Protein AF-A0A843JGA5-F1 (afdb_monomer_lite)

Sequence (96 aa):
MVYYTGKTSGENPIRLVAFINTVKKNPNQPDIQVYEQAEKGKEKTQVASLWENKSKAGKAYLGGEDNEKQKLVGFFNDKTQNGKYPAIRVYYSESK

Foldseek 3Di:
DWQDFAFAPDPHTWTKTKDAPPDPPDPPAARIWIFTDPDVPDTDDTFWGWHWDADPVRDIWTWIAGPVRFIKIKDFDPPPPVPDDTHIDIDGDPDD

Radius of gyration: 13.37 Å; chains: 1; bounding box: 34×31×37 Å

Structure (mmCIF, N/CA/C/O backbone):
data_AF-A0A843JGA5-F1
#
_entry.id   AF-A0A843JGA5-F1
#
loop_
_atom_site.group_PDB
_atom_site.id
_atom_site.type_symbol
_atom_site.label_atom_id
_atom_site.label_alt_id
_atom_site.label_comp_id
_atom_site.label_asym_id
_atom_site.label_entity_id
_atom_site.label_seq_id
_atom_site.pdbx_PDB_ins_code
_atom_site.Cartn_x
_atom_site.Cartn_y
_atom_site.Cartn_z
_a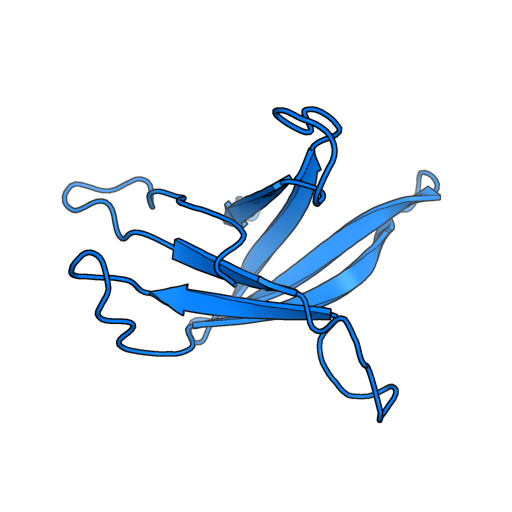tom_site.occupancy
_atom_site.B_iso_or_equiv
_atom_site.auth_seq_id
_atom_site.auth_comp_id
_atom_site.auth_asym_id
_atom_site.auth_atom_id
_atom_site.pdbx_PDB_model_num
ATOM 1 N N . MET A 1 1 ? -12.694 -7.918 -5.721 1.00 51.12 1 MET A N 1
ATOM 2 C CA . MET A 1 1 ? -11.847 -9.077 -5.362 1.00 51.12 1 MET A CA 1
ATOM 3 C C . MET A 1 1 ? -10.772 -8.584 -4.406 1.00 51.12 1 MET A C 1
ATOM 5 O O . MET A 1 1 ? -10.148 -7.584 -4.714 1.00 51.12 1 MET A O 1
ATOM 9 N N . VAL A 1 2 ? -10.653 -9.196 -3.226 1.00 52.75 2 VAL A N 1
ATOM 10 C CA . VAL A 1 2 ? -9.740 -8.796 -2.137 1.00 52.75 2 VAL A CA 1
ATOM 11 C C . VAL A 1 2 ? -8.363 -9.416 -2.381 1.00 52.75 2 VAL A C 1
ATOM 13 O O . VAL A 1 2 ? -8.282 -10.635 -2.507 1.00 52.75 2 VAL A O 1
ATOM 16 N N . TYR A 1 3 ? -7.294 -8.616 -2.430 1.00 59.41 3 TYR A N 1
ATOM 17 C CA . TYR A 1 3 ? -5.951 -9.087 -2.812 1.00 59.41 3 TYR A CA 1
ATOM 18 C C . TYR A 1 3 ? -4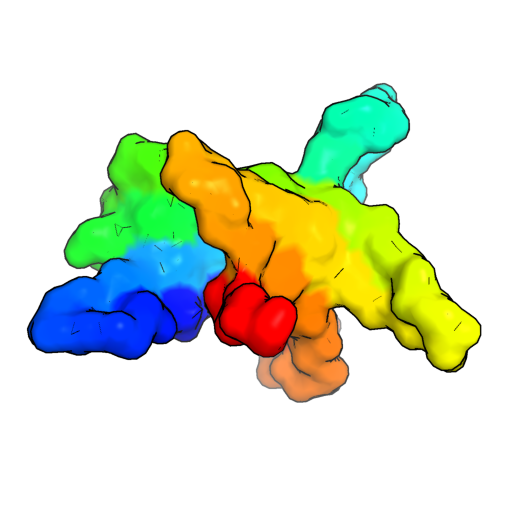.944 -9.183 -1.650 1.00 59.41 3 TYR A C 1
ATOM 20 O O . TYR A 1 3 ? -3.777 -9.492 -1.892 1.00 59.41 3 TYR A O 1
ATOM 28 N N . TYR A 1 4 ? -5.364 -8.970 -0.390 1.00 61.75 4 TYR A N 1
ATOM 29 C CA . TYR A 1 4 ? -4.484 -9.153 0.776 1.00 61.75 4 TYR A CA 1
ATOM 30 C C . TYR A 1 4 ? -5.200 -9.310 2.131 1.00 61.75 4 TYR A C 1
ATOM 32 O O . TYR A 1 4 ? -6.360 -8.931 2.289 1.00 61.75 4 TYR A O 1
ATOM 40 N N . THR A 1 5 ? -4.456 -9.854 3.106 1.00 53.12 5 THR A N 1
ATOM 41 C CA . THR A 1 5 ? -4.758 -9.936 4.541 1.00 53.12 5 THR A CA 1
ATOM 42 C C . THR A 1 5 ? -3.481 -9.619 5.338 1.00 53.12 5 THR A C 1
ATOM 44 O O . THR A 1 5 ? -2.698 -10.518 5.647 1.00 53.12 5 THR A O 1
ATOM 47 N N . GLY A 1 6 ? -3.225 -8.346 5.625 1.00 55.22 6 GLY A N 1
ATOM 48 C CA . GLY A 1 6 ? -2.138 -7.930 6.530 1.00 55.22 6 GLY A CA 1
ATOM 49 C C . GLY A 1 6 ? -2.611 -7.858 7.966 1.00 55.22 6 GLY A C 1
ATOM 50 O O . GLY A 1 6 ? -3.814 -7.834 8.180 1.00 55.22 6 GLY A O 1
ATOM 51 N N . LYS A 1 7 ? -1.698 -7.816 8.934 1.00 55.12 7 LYS A N 1
ATOM 52 C CA . LYS A 1 7 ? -1.989 -7.466 10.330 1.00 55.12 7 LYS A CA 1
ATOM 53 C C . LYS A 1 7 ? -1.100 -6.287 10.710 1.00 55.12 7 LYS A C 1
ATOM 55 O O . LYS A 1 7 ? 0.092 -6.338 10.410 1.00 55.12 7 LYS A O 1
ATOM 60 N N . THR A 1 8 ? -1.650 -5.253 11.339 1.00 56.22 8 THR A N 1
ATOM 61 C CA . THR A 1 8 ? -0.824 -4.235 12.005 1.00 56.22 8 THR A CA 1
ATOM 62 C C . THR A 1 8 ? -0.057 -4.877 13.166 1.00 56.22 8 THR A C 1
ATOM 64 O O . THR A 1 8 ? -0.532 -5.839 13.778 1.00 56.22 8 THR A O 1
ATOM 67 N N . SER A 1 9 ? 1.157 -4.400 13.444 1.00 47.38 9 SER A N 1
ATOM 68 C CA . SER A 1 9 ? 1.915 -4.811 14.628 1.00 47.38 9 SER A CA 1
ATOM 69 C C . SER A 1 9 ? 1.368 -4.062 15.844 1.00 47.38 9 SER A C 1
ATOM 71 O O . SER A 1 9 ? 1.674 -2.890 16.037 1.00 47.38 9 SER A O 1
ATOM 73 N N . GLY A 1 10 ? 0.525 -4.719 16.637 1.00 52.22 10 GLY A N 1
ATOM 74 C CA . GLY A 1 10 ? -0.049 -4.166 17.864 1.00 52.22 10 GLY A CA 1
ATOM 75 C C . GLY A 1 10 ? -0.838 -5.219 18.643 1.00 52.22 10 GLY A C 1
ATOM 76 O O . GLY A 1 10 ? -1.088 -6.308 18.123 1.00 52.22 10 GLY A O 1
ATOM 77 N N . GLU A 1 11 ? -1.241 -4.894 19.878 1.00 44.94 11 GLU A N 1
ATOM 78 C CA . GLU A 1 11 ? -2.042 -5.783 20.746 1.00 44.94 11 GLU A CA 1
ATOM 79 C C . GLU A 1 11 ? -3.361 -6.221 20.084 1.00 44.94 11 GLU A C 1
ATOM 81 O O . GLU A 1 11 ? -3.833 -7.331 20.321 1.00 44.94 11 GLU A O 1
ATOM 86 N N . ASN A 1 12 ? -3.902 -5.393 19.182 1.00 57.47 12 ASN A N 1
ATOM 87 C CA . ASN A 1 12 ? -5.071 -5.693 18.358 1.00 57.47 12 ASN A CA 1
ATOM 88 C C . ASN A 1 12 ? -4.710 -5.595 16.867 1.00 57.47 12 ASN A C 1
ATOM 90 O O . ASN A 1 12 ? -4.793 -4.511 16.286 1.00 57.47 12 ASN A O 1
ATOM 94 N N . PRO A 1 13 ? -4.294 -6.698 16.220 1.00 60.75 13 PRO A N 1
ATOM 95 C CA . PRO A 1 13 ? -3.880 -6.665 14.825 1.00 60.75 13 PRO A CA 1
ATOM 96 C C . PRO A 1 13 ? -5.062 -6.333 13.907 1.00 60.75 13 PRO A C 1
ATOM 98 O O . PRO A 1 13 ? -5.970 -7.146 13.720 1.00 60.75 13 PRO A O 1
ATOM 101 N N . ILE A 1 14 ? -5.021 -5.157 13.285 1.00 66.38 14 ILE A N 1
ATOM 102 C CA . ILE A 1 14 ? -6.020 -4.711 12.314 1.00 66.38 14 ILE A CA 1
ATOM 103 C C . ILE A 1 14 ? -5.745 -5.411 10.992 1.00 66.38 14 ILE A C 1
ATOM 105 O O . ILE A 1 14 ? -4.615 -5.405 10.491 1.00 66.38 14 ILE A O 1
ATOM 109 N N . ARG A 1 15 ? -6.780 -6.027 10.413 1.00 71.56 15 ARG A N 1
ATOM 110 C CA . ARG A 1 15 ? -6.646 -6.667 9.111 1.00 71.56 15 ARG A CA 1
ATOM 111 C C . ARG A 1 15 ? -6.760 -5.634 8.003 1.00 71.56 15 ARG A C 1
ATOM 113 O O . ARG A 1 15 ? -7.788 -4.978 7.886 1.00 71.56 15 ARG A O 1
ATOM 120 N N . LEU A 1 16 ? -5.739 -5.548 7.158 1.00 73.62 16 LEU A N 1
ATOM 121 C CA . LEU A 1 16 ? -5.765 -4.702 5.966 1.00 73.62 16 LEU A CA 1
ATOM 122 C C . LEU A 1 16 ? -6.112 -5.519 4.727 1.00 73.62 16 LEU A C 1
ATOM 124 O O . LEU A 1 16 ? -5.574 -6.612 4.513 1.00 73.62 16 LEU A O 1
ATOM 128 N N . VAL A 1 17 ? -6.992 -4.955 3.911 1.00 75.19 17 VAL A N 1
ATOM 129 C CA . VAL A 1 17 ? -7.492 -5.517 2.662 1.00 75.19 17 VAL A CA 1
ATOM 130 C C . VAL A 1 17 ? -7.201 -4.536 1.533 1.00 75.19 17 VAL A C 1
ATOM 132 O O . VAL A 1 17 ? -7.640 -3.393 1.568 1.00 75.19 17 VAL A O 1
ATOM 135 N N . ALA A 1 18 ? -6.457 -4.985 0.526 1.00 77.94 18 ALA A N 1
ATOM 136 C CA . ALA A 1 18 ? -6.095 -4.175 -0.632 1.00 77.94 18 ALA A CA 1
ATOM 137 C C . ALA A 1 18 ? -6.903 -4.584 -1.873 1.00 77.94 18 ALA A C 1
ATOM 139 O O . ALA A 1 18 ? -7.052 -5.778 -2.156 1.00 77.94 18 ALA A O 1
ATOM 140 N N . PHE A 1 19 ? -7.373 -3.598 -2.634 1.00 78.25 19 PHE A N 1
ATOM 141 C CA . PHE A 1 19 ? -8.054 -3.766 -3.916 1.00 78.25 19 PHE A CA 1
ATOM 142 C C . PHE A 1 19 ? -7.249 -3.103 -5.027 1.00 78.25 19 PHE A C 1
ATOM 144 O O . PHE A 1 19 ? -6.969 -1.911 -4.948 1.00 78.25 19 PHE A O 1
ATOM 151 N N . ILE A 1 20 ? -6.890 -3.870 -6.057 1.00 77.56 20 ILE A N 1
ATOM 152 C CA . ILE A 1 20 ? -6.224 -3.349 -7.255 1.00 77.56 20 ILE A CA 1
ATOM 153 C C . ILE A 1 20 ? -7.275 -2.728 -8.171 1.00 77.56 20 ILE A C 1
ATOM 155 O O . ILE A 1 20 ? -8.257 -3.387 -8.526 1.00 77.56 20 ILE A O 1
ATOM 159 N N . ASN A 1 21 ? -7.024 -1.504 -8.619 1.00 75.31 21 ASN A N 1
ATOM 160 C CA . ASN A 1 21 ? -7.802 -0.854 -9.662 1.00 75.31 21 ASN A CA 1
ATOM 161 C C . ASN A 1 21 ? -7.327 -1.333 -11.038 1.00 75.31 21 ASN A C 1
ATOM 163 O O . ASN A 1 21 ? -6.483 -0.716 -11.679 1.00 75.31 21 ASN A O 1
ATOM 167 N N . THR A 1 22 ? -7.883 -2.450 -11.510 1.00 67.69 22 THR A N 1
ATOM 168 C CA . THR A 1 22 ? -7.497 -3.072 -12.792 1.00 67.69 22 THR A CA 1
ATOM 169 C C . THR A 1 22 ? -7.954 -2.289 -14.025 1.00 67.69 22 THR A C 1
ATOM 171 O O . THR A 1 22 ? -7.528 -2.591 -15.135 1.00 67.69 22 THR A O 1
ATOM 174 N N . VAL A 1 23 ? -8.833 -1.299 -13.855 1.00 67.00 23 VAL A N 1
ATOM 175 C CA . VAL A 1 23 ? -9.332 -0.436 -14.932 1.00 67.00 23 VAL A CA 1
ATOM 176 C C . VAL A 1 23 ? -9.176 1.017 -14.496 1.00 67.00 23 VAL A C 1
ATOM 178 O O . VAL A 1 23 ? -10.145 1.670 -14.105 1.00 67.00 23 VAL A O 1
ATOM 181 N N . LYS A 1 24 ? -7.942 1.530 -14.532 1.00 66.81 24 LYS A N 1
ATOM 182 C CA . LYS A 1 24 ? -7.695 2.966 -14.366 1.00 66.81 24 LYS A CA 1
ATOM 183 C C . LYS A 1 24 ? -8.306 3.714 -15.548 1.00 66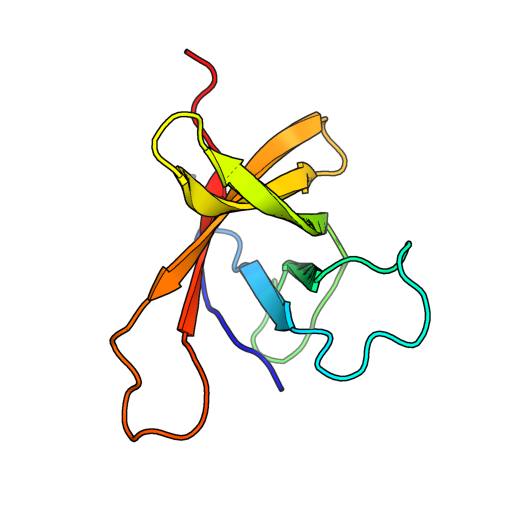.81 24 LYS A C 1
ATOM 185 O O . LYS A 1 24 ? -7.802 3.644 -16.664 1.00 66.81 24 LYS A O 1
ATOM 190 N N . LYS A 1 25 ? -9.401 4.433 -15.300 1.00 70.69 25 LYS A N 1
ATOM 191 C CA . LYS A 1 25 ? -10.029 5.323 -16.294 1.00 70.69 25 LYS A CA 1
ATOM 192 C C . LYS A 1 25 ? -9.449 6.736 -16.247 1.00 70.69 25 LYS A C 1
ATOM 194 O O . LYS A 1 25 ? -9.690 7.524 -17.153 1.00 70.69 25 LYS A O 1
ATOM 199 N N . ASN A 1 26 ? -8.711 7.059 -15.185 1.00 75.25 26 ASN A N 1
ATOM 200 C CA . ASN A 1 26 ? -8.097 8.360 -14.964 1.00 75.25 26 ASN A CA 1
ATOM 201 C C . ASN A 1 26 ? -6.678 8.161 -14.390 1.00 75.25 26 ASN A C 1
ATOM 203 O O . ASN A 1 26 ? -6.535 7.391 -13.436 1.00 75.25 26 ASN A O 1
ATOM 207 N N . PRO A 1 27 ? -5.642 8.839 -14.920 1.00 73.38 27 PRO A N 1
ATOM 208 C CA . PRO A 1 27 ? -4.276 8.765 -14.388 1.00 73.38 27 PRO A CA 1
ATOM 209 C C . PRO A 1 27 ? -4.157 9.183 -12.913 1.00 73.38 27 PRO A C 1
ATOM 211 O O . PRO A 1 27 ? -3.256 8.716 -12.224 1.00 73.38 27 PRO A O 1
ATOM 214 N N . ASN A 1 28 ? -5.092 9.991 -12.404 1.00 79.50 28 ASN A N 1
ATOM 215 C CA . ASN A 1 28 ? -5.126 10.430 -11.006 1.00 79.50 28 ASN A CA 1
ATOM 216 C C . ASN A 1 28 ? -5.781 9.411 -10.056 1.00 79.50 28 ASN A C 1
ATOM 218 O O . ASN A 1 28 ? -5.858 9.656 -8.853 1.00 79.50 28 ASN A O 1
ATOM 222 N N . GLN A 1 29 ? -6.279 8.279 -10.563 1.00 81.38 29 GLN A N 1
ATOM 223 C CA . GLN A 1 29 ? -6.777 7.205 -9.704 1.00 81.38 29 GLN A CA 1
ATOM 224 C C . GLN A 1 29 ? -5.605 6.444 -9.071 1.00 81.38 29 GLN A C 1
ATOM 226 O O . GLN A 1 29 ? -4.601 6.199 -9.746 1.00 81.38 29 GLN A O 1
ATOM 231 N N . PRO A 1 30 ? -5.718 6.029 -7.799 1.00 84.31 30 PRO A N 1
ATOM 232 C CA . PRO A 1 30 ? -4.709 5.185 -7.178 1.00 84.31 30 PRO A CA 1
ATOM 233 C C . PRO A 1 30 ? -4.687 3.803 -7.831 1.00 84.31 30 PRO A C 1
ATOM 235 O O . PRO A 1 30 ? -5.710 3.311 -8.313 1.00 84.31 30 PRO A O 1
ATOM 238 N N . ASP A 1 31 ? -3.520 3.168 -7.840 1.00 83.25 31 ASP A N 1
ATOM 239 C CA . ASP A 1 31 ? -3.358 1.784 -8.302 1.00 83.25 31 ASP A CA 1
ATOM 240 C C . ASP A 1 31 ? -4.056 0.815 -7.354 1.00 83.25 31 ASP A C 1
ATOM 242 O O . ASP A 1 31 ? -4.622 -0.193 -7.784 1.00 83.25 31 ASP A O 1
ATOM 246 N N . ILE A 1 32 ? -4.039 1.138 -6.059 1.00 84.62 32 ILE A N 1
ATOM 247 C CA . ILE A 1 32 ? -4.606 0.306 -5.006 1.00 84.62 32 ILE A CA 1
ATOM 248 C C . ILE A 1 32 ? -5.322 1.159 -3.975 1.00 84.62 32 ILE A C 1
ATOM 250 O O . ILE A 1 32 ? -4.813 2.189 -3.539 1.00 84.62 32 ILE A O 1
ATOM 254 N N . GLN A 1 33 ? -6.466 0.667 -3.514 1.00 85.75 33 GLN A N 1
ATOM 255 C CA . GLN A 1 33 ? -7.137 1.173 -2.322 1.00 85.75 33 GLN A CA 1
ATOM 256 C C . GLN A 1 33 ? -7.022 0.151 -1.194 1.00 85.75 33 GLN A C 1
ATOM 258 O O . GLN A 1 33 ? -7.227 -1.047 -1.404 1.00 85.75 33 GLN A O 1
ATOM 263 N N . VAL A 1 34 ? -6.674 0.622 0.000 1.00 82.31 34 VAL A N 1
ATOM 264 C CA . VAL A 1 34 ? -6.499 -0.201 1.200 1.00 82.31 34 VAL A CA 1
ATOM 265 C C . VAL A 1 34 ? -7.606 0.122 2.191 1.00 82.31 34 VAL A C 1
ATOM 267 O O . VAL A 1 34 ? -7.881 1.289 2.465 1.00 82.31 34 VAL A O 1
ATOM 270 N N . TYR A 1 35 ? -8.219 -0.919 2.742 1.00 82.44 35 TYR A N 1
ATOM 271 C CA . TYR A 1 35 ? -9.327 -0.844 3.683 1.00 82.44 35 TYR A CA 1
ATOM 272 C C . TYR A 1 35 ? -9.009 -1.630 4.945 1.00 82.44 35 TYR A C 1
ATOM 274 O O . TYR A 1 35 ? -8.349 -2.672 4.897 1.00 82.44 35 TYR A O 1
ATOM 282 N N . GLU A 1 36 ? -9.550 -1.167 6.062 1.00 76.81 36 GLU A N 1
ATOM 283 C CA . GLU A 1 36 ? -9.588 -1.949 7.289 1.00 76.81 36 GLU A CA 1
ATOM 284 C C . GLU A 1 36 ? -10.743 -2.944 7.279 1.00 76.81 36 GLU A C 1
ATOM 286 O O . GLU A 1 36 ? -11.882 -2.634 6.914 1.00 76.81 36 GLU A O 1
ATOM 291 N N . GLN A 1 37 ? -10.444 -4.147 7.750 1.00 72.12 37 GLN A N 1
ATOM 292 C CA . GLN A 1 37 ? -11.391 -5.229 7.916 1.00 72.12 37 GLN A CA 1
ATOM 293 C C . GLN A 1 37 ? -11.397 -5.672 9.381 1.00 72.12 37 GLN A C 1
ATOM 295 O O . GLN A 1 37 ? -10.591 -6.497 9.803 1.00 72.12 37 GLN A O 1
ATOM 300 N N . ALA A 1 38 ? -12.333 -5.138 10.163 1.00 64.31 38 ALA A N 1
ATOM 301 C CA . ALA A 1 38 ? -12.505 -5.542 11.561 1.00 64.31 38 ALA A CA 1
ATOM 302 C C . ALA A 1 38 ? -13.106 -6.957 11.687 1.00 64.31 38 ALA A C 1
ATOM 304 O O . ALA A 1 38 ? -12.736 -7.715 12.576 1.00 64.31 38 ALA A O 1
ATOM 305 N N . GLU A 1 39 ? -13.994 -7.340 10.763 1.00 65.19 39 GLU A N 1
ATOM 306 C CA . GLU A 1 39 ? -14.583 -8.680 10.668 1.00 65.19 39 GLU A CA 1
ATOM 307 C C . GLU A 1 39 ? -14.471 -9.187 9.228 1.00 65.19 39 GLU A C 1
ATOM 309 O O . GLU A 1 39 ? -14.625 -8.420 8.276 1.00 65.19 39 GLU A O 1
ATOM 314 N N . LYS A 1 40 ? -14.220 -10.489 9.035 1.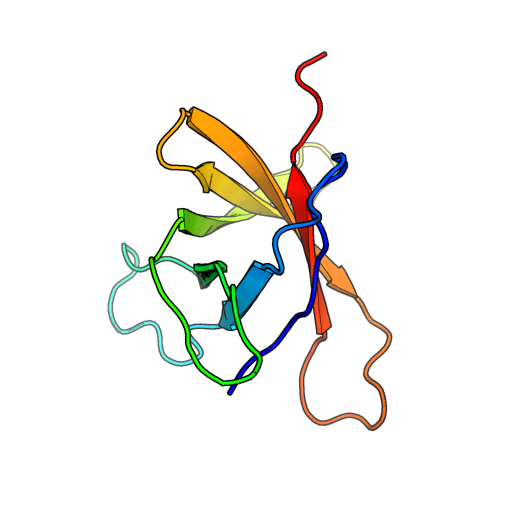00 62.62 40 LYS A N 1
ATOM 315 C CA . LYS A 1 40 ? -14.128 -11.087 7.692 1.00 62.62 40 LYS A CA 1
ATOM 316 C C . LYS A 1 40 ? -15.412 -10.788 6.902 1.00 62.62 40 LYS A C 1
ATOM 318 O O . LYS A 1 40 ? -16.484 -11.239 7.284 1.00 62.62 40 LYS A O 1
ATOM 323 N N . GLY A 1 41 ? -15.285 -10.066 5.788 1.00 62.84 41 GLY A N 1
ATOM 324 C CA . GLY A 1 41 ? -16.413 -9.694 4.925 1.00 62.84 41 GLY A CA 1
ATOM 325 C C . GLY A 1 41 ? -17.106 -8.370 5.270 1.00 62.84 41 GLY A C 1
ATOM 326 O O . GLY A 1 41 ? -18.023 -7.992 4.553 1.00 62.84 41 GLY A O 1
ATOM 327 N N . LYS A 1 42 ? -16.668 -7.648 6.312 1.00 63.22 42 LYS A N 1
ATOM 328 C CA . LYS A 1 42 ? -17.121 -6.280 6.608 1.00 63.22 42 LYS A CA 1
ATOM 329 C C . LYS A 1 42 ? -15.937 -5.318 6.554 1.00 63.22 42 LYS A C 1
ATOM 331 O O . LYS A 1 42 ? -15.203 -5.154 7.531 1.00 63.22 42 LYS A O 1
ATOM 336 N N . GLU A 1 43 ? -15.731 -4.720 5.386 1.00 66.19 43 GLU A N 1
ATOM 337 C CA . GLU A 1 43 ? -14.842 -3.566 5.230 1.00 66.19 43 GLU A CA 1
ATOM 338 C C . GLU A 1 43 ? -15.478 -2.356 5.923 1.00 66.19 43 GLU A C 1
ATOM 340 O O . GLU A 1 43 ? -16.672 -2.112 5.756 1.00 66.19 43 GLU A O 1
ATOM 345 N N . LYS A 1 44 ? -14.708 -1.633 6.742 1.00 67.12 44 LYS A N 1
ATOM 346 C CA . LYS A 1 44 ? -15.235 -0.490 7.505 1.00 67.12 44 LYS A CA 1
ATOM 347 C C . LYS A 1 44 ? -14.889 0.848 6.867 1.00 67.12 44 LYS A C 1
ATOM 349 O O . LYS A 1 44 ? -15.778 1.667 6.662 1.00 67.12 44 LYS A O 1
ATOM 354 N N . THR A 1 45 ? -13.615 1.051 6.537 1.00 76.88 45 THR A N 1
ATOM 355 C CA . THR A 1 45 ? -13.105 2.371 6.146 1.00 76.88 45 THR A CA 1
ATOM 356 C C . THR A 1 45 ? -11.929 2.219 5.188 1.00 76.88 45 THR A C 1
ATOM 358 O O . THR A 1 45 ? -11.071 1.359 5.399 1.00 76.88 45 THR A O 1
ATOM 361 N N . GLN A 1 46 ? -11.880 3.047 4.138 1.00 82.44 46 GLN A N 1
ATOM 362 C CA . GLN A 1 46 ? -10.669 3.194 3.330 1.00 82.44 46 GLN A CA 1
ATOM 363 C C . GLN A 1 46 ? -9.622 3.931 4.165 1.00 82.44 46 GLN A C 1
ATOM 365 O O . GLN A 1 46 ? -9.871 5.042 4.631 1.00 82.44 46 GLN A O 1
ATOM 370 N N . VAL A 1 47 ? -8.458 3.319 4.342 1.00 82.62 47 VAL A N 1
ATOM 371 C CA . VAL A 1 47 ? -7.384 3.880 5.169 1.00 82.62 47 VAL A CA 1
ATOM 372 C C . VAL A 1 47 ? -6.206 4.381 4.368 1.00 82.62 47 VAL A C 1
ATOM 374 O O . VAL A 1 47 ? -5.520 5.267 4.849 1.00 82.62 47 VAL A O 1
ATOM 377 N N . ALA A 1 48 ? -5.988 3.875 3.151 1.00 83.94 48 ALA A N 1
ATOM 378 C CA . ALA A 1 48 ? -4.918 4.381 2.301 1.00 83.94 48 ALA A CA 1
ATOM 379 C C . ALA A 1 48 ? -5.235 4.242 0.811 1.00 83.94 48 ALA A C 1
ATOM 381 O O . ALA A 1 48 ? -6.028 3.399 0.376 1.00 83.94 48 ALA A O 1
ATOM 382 N N . SER A 1 49 ? -4.562 5.074 0.027 1.00 88.94 49 SER A N 1
ATOM 383 C CA . SER A 1 49 ? -4.451 4.957 -1.424 1.00 88.94 49 SER A CA 1
ATOM 384 C C . SER A 1 49 ? -2.979 4.749 -1.749 1.00 88.94 49 SER A C 1
ATOM 386 O O . SER A 1 49 ? -2.140 5.456 -1.199 1.00 88.94 49 SER A O 1
ATOM 388 N N . LEU A 1 50 ? -2.650 3.774 -2.596 1.00 86.94 50 LEU A N 1
ATOM 389 C CA . LEU A 1 50 ? -1.274 3.532 -3.025 1.00 86.94 50 LEU A CA 1
ATOM 390 C C . LEU A 1 50 ? -1.148 3.763 -4.528 1.00 86.94 50 LEU A C 1
ATOM 392 O O . LEU A 1 50 ? -1.995 3.323 -5.312 1.00 86.94 50 LEU A O 1
ATOM 396 N N . TRP A 1 51 ? -0.055 4.412 -4.911 1.00 89.12 51 TRP A N 1
ATOM 397 C CA . TRP A 1 51 ? 0.322 4.686 -6.291 1.00 89.12 51 TRP A CA 1
ATOM 398 C C . TRP A 1 51 ? 1.607 3.946 -6.639 1.00 89.12 51 TRP A C 1
ATOM 400 O O . TRP A 1 51 ? 2.499 3.795 -5.797 1.00 89.12 51 TRP A O 1
ATOM 410 N N . GLU A 1 52 ? 1.717 3.488 -7.879 1.00 86.00 52 GLU A N 1
ATOM 411 C CA . GLU A 1 52 ? 2.955 2.914 -8.387 1.00 86.00 52 GLU A CA 1
ATOM 412 C C . GLU A 1 52 ? 4.056 3.982 -8.436 1.00 86.00 52 GLU A C 1
ATOM 414 O O . GLU A 1 52 ? 3.888 5.083 -8.955 1.00 86.00 52 GLU A O 1
ATOM 419 N N . ASN A 1 53 ? 5.199 3.644 -7.858 1.00 86.19 53 ASN A N 1
ATOM 420 C CA . ASN A 1 53 ? 6.384 4.472 -7.754 1.00 86.19 53 ASN A CA 1
ATOM 421 C C . ASN A 1 53 ? 7.612 3.667 -8.178 1.00 86.19 53 ASN A C 1
ATOM 423 O O . ASN A 1 53 ? 7.623 2.435 -8.145 1.00 86.19 53 ASN A O 1
ATOM 427 N N . LYS A 1 54 ? 8.691 4.372 -8.529 1.00 84.19 54 LYS A N 1
ATOM 428 C CA . LYS A 1 54 ? 9.971 3.765 -8.902 1.00 84.19 54 LYS A CA 1
ATOM 429 C C . LYS A 1 54 ? 11.058 4.210 -7.935 1.00 84.19 54 LYS A C 1
ATOM 431 O O . LYS A 1 54 ? 11.310 5.397 -7.759 1.00 84.19 54 LYS A O 1
ATOM 436 N N . SER A 1 55 ? 11.705 3.245 -7.290 1.00 80.12 55 SER A N 1
ATOM 437 C CA . SER A 1 55 ? 12.839 3.513 -6.400 1.00 80.12 55 SER A CA 1
ATOM 438 C C . SER A 1 55 ? 14.052 4.021 -7.186 1.00 80.12 55 SER A C 1
ATOM 440 O O . SER A 1 55 ? 14.159 3.800 -8.394 1.00 80.12 55 SER A O 1
ATOM 442 N N . LYS A 1 56 ? 15.031 4.621 -6.490 1.00 81.19 56 LYS A N 1
ATOM 443 C CA . LYS A 1 56 ? 16.315 5.033 -7.096 1.00 81.19 56 LYS A CA 1
ATOM 444 C C . LYS A 1 56 ? 17.051 3.874 -7.787 1.00 81.19 56 LYS A C 1
ATOM 446 O O . LYS A 1 56 ? 17.763 4.096 -8.755 1.00 81.19 56 LYS A O 1
ATOM 451 N N . ALA A 1 57 ? 16.845 2.642 -7.317 1.00 81.44 57 ALA A N 1
ATOM 452 C CA . ALA A 1 57 ? 17.401 1.421 -7.900 1.00 81.44 57 ALA A CA 1
ATOM 453 C C . ALA A 1 57 ? 16.557 0.849 -9.061 1.00 81.44 57 ALA A C 1
ATOM 455 O O . ALA A 1 57 ? 16.774 -0.281 -9.487 1.00 81.44 57 ALA A O 1
ATOM 456 N N . GLY A 1 58 ? 15.550 1.582 -9.542 1.00 77.62 58 GLY A N 1
ATOM 457 C CA . GLY A 1 58 ? 14.714 1.191 -10.675 1.00 77.62 58 GLY A CA 1
ATOM 458 C C . GLY A 1 58 ? 13.619 0.165 -10.370 1.00 77.62 58 GLY A C 1
ATOM 459 O O . GLY A 1 58 ? 12.882 -0.200 -11.282 1.00 77.62 58 GLY A O 1
ATOM 460 N N . LYS A 1 59 ? 13.471 -0.277 -9.115 1.00 79.12 59 LYS A N 1
ATOM 461 C CA . LYS A 1 59 ? 12.420 -1.225 -8.709 1.00 79.12 59 LYS A CA 1
ATOM 462 C C . LYS A 1 59 ? 11.083 -0.516 -8.514 1.00 79.12 59 LYS A C 1
ATOM 464 O O . LYS A 1 59 ? 11.052 0.498 -7.808 1.00 79.12 59 LYS A O 1
ATOM 469 N N . ALA A 1 60 ? 10.023 -1.067 -9.104 1.00 81.94 60 ALA A N 1
ATOM 470 C CA . ALA A 1 60 ? 8.648 -0.631 -8.890 1.00 81.94 60 ALA A CA 1
ATOM 471 C C . ALA A 1 60 ? 8.162 -1.034 -7.490 1.00 81.94 60 ALA A C 1
ATOM 473 O O . ALA A 1 60 ? 8.451 -2.133 -7.012 1.00 81.94 60 ALA A O 1
ATOM 474 N N . TYR A 1 61 ? 7.443 -0.135 -6.830 1.00 83.12 61 TYR A N 1
ATOM 475 C CA . TYR A 1 61 ? 6.775 -0.378 -5.556 1.00 83.12 61 TYR A CA 1
ATOM 476 C C . TYR A 1 61 ? 5.509 0.468 -5.479 1.00 83.12 61 TYR A C 1
ATOM 478 O O . TYR A 1 61 ? 5.365 1.449 -6.199 1.00 83.12 61 TYR A O 1
ATOM 486 N N . LEU A 1 62 ? 4.591 0.107 -4.595 1.00 85.94 62 LEU A N 1
ATOM 487 C CA . LEU A 1 62 ? 3.376 0.877 -4.362 1.00 85.94 62 LEU A CA 1
ATOM 488 C C . LEU A 1 62 ? 3.597 1.716 -3.113 1.00 85.94 62 LEU A C 1
ATOM 490 O O . LEU A 1 62 ? 4.015 1.181 -2.092 1.00 85.94 62 LEU A O 1
ATOM 494 N N . GLY A 1 63 ? 3.362 3.016 -3.186 1.00 86.69 63 GLY A N 1
ATOM 495 C CA . GLY A 1 63 ? 3.603 3.939 -2.083 1.00 86.69 63 GLY A CA 1
ATOM 496 C C . GLY A 1 63 ? 2.403 4.837 -1.846 1.00 86.69 63 GLY A C 1
ATOM 497 O O . GLY A 1 63 ? 1.729 5.231 -2.796 1.00 86.69 63 GLY A O 1
ATOM 498 N N . GLY A 1 64 ? 2.149 5.160 -0.587 1.00 86.81 64 GLY A N 1
ATOM 499 C CA . GLY A 1 64 ? 1.126 6.113 -0.184 1.00 86.81 64 GLY A CA 1
ATOM 500 C C . GLY A 1 64 ? 1.207 6.420 1.302 1.00 86.81 64 GLY A C 1
ATOM 501 O O . GLY A 1 64 ? 2.127 5.975 1.991 1.00 86.81 64 GLY A O 1
ATOM 502 N N . GLU A 1 65 ? 0.235 7.176 1.785 1.0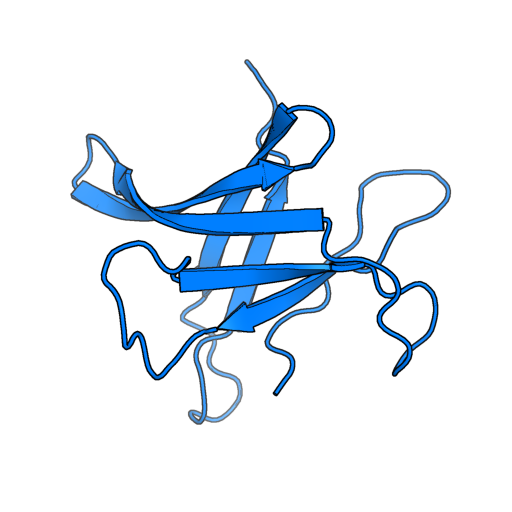0 85.00 65 GLU A N 1
ATOM 503 C CA . GLU A 1 65 ? 0.079 7.513 3.197 1.00 85.00 65 GLU A CA 1
ATOM 504 C C . GLU A 1 65 ? -1.332 7.131 3.646 1.00 85.00 65 GLU A C 1
ATOM 506 O O . GLU A 1 65 ? -2.260 7.104 2.827 1.00 85.00 65 GLU A O 1
ATOM 511 N N . ASP A 1 66 ? -1.483 6.794 4.925 1.00 80.81 66 ASP A N 1
ATOM 512 C CA . ASP A 1 66 ? -2.805 6.667 5.527 1.00 80.81 66 ASP A CA 1
ATOM 513 C C . ASP A 1 66 ? -3.358 8.019 5.992 1.00 80.81 66 ASP A C 1
ATOM 515 O O . ASP A 1 66 ? -2.742 9.078 5.843 1.00 80.81 66 ASP A O 1
ATOM 519 N N . ASN A 1 67 ? -4.550 7.971 6.583 1.00 76.69 67 ASN A N 1
ATOM 520 C CA . ASN A 1 67 ? -5.229 9.135 7.148 1.00 76.69 67 ASN A CA 1
ATOM 521 C C . ASN A 1 67 ? -4.433 9.823 8.277 1.00 76.69 67 ASN A C 1
ATOM 523 O O . ASN A 1 67 ? -4.693 10.988 8.576 1.00 76.69 67 ASN A O 1
ATOM 527 N N . GLU A 1 68 ? -3.459 9.139 8.883 1.00 79.31 68 GLU A N 1
ATOM 528 C CA . GLU A 1 68 ? -2.577 9.663 9.929 1.00 79.31 68 GLU A CA 1
ATOM 529 C C . GLU A 1 68 ? -1.213 10.122 9.384 1.00 79.31 68 GLU A C 1
ATOM 531 O O . GLU A 1 68 ? -0.320 10.473 10.156 1.00 79.31 68 GLU A O 1
ATOM 536 N N . LYS A 1 69 ? -1.049 10.173 8.053 1.00 80.62 69 LYS A N 1
ATOM 537 C CA . LYS A 1 69 ? 0.212 10.489 7.355 1.00 80.62 69 LYS A CA 1
ATOM 538 C C . LYS A 1 69 ? 1.332 9.481 7.617 1.00 80.62 69 LYS A C 1
ATOM 540 O O . LYS A 1 69 ? 2.511 9.779 7.408 1.00 80.62 69 LYS A O 1
ATOM 545 N N . GLN A 1 70 ? 0.993 8.276 8.062 1.00 79.88 70 GLN A N 1
ATOM 546 C CA . GLN A 1 70 ? 1.959 7.198 8.174 1.00 79.88 70 GLN A CA 1
ATOM 547 C C . GLN A 1 70 ? 2.201 6.610 6.786 1.00 79.88 70 GLN A C 1
ATOM 549 O O . GLN A 1 70 ? 1.271 6.362 6.020 1.00 79.88 70 GLN A O 1
ATOM 554 N N . LYS A 1 71 ? 3.468 6.382 6.438 1.00 82.00 71 LYS A N 1
ATOM 555 C CA . LYS A 1 71 ? 3.834 5.863 5.117 1.00 82.00 71 LYS A CA 1
ATOM 556 C C . LYS A 1 71 ? 3.484 4.387 5.003 1.00 82.00 71 LYS A C 1
ATOM 558 O O . LYS A 1 71 ? 3.924 3.581 5.821 1.00 82.00 71 LYS A O 1
ATOM 563 N N . LEU A 1 72 ? 2.798 4.021 3.925 1.00 79.06 72 LEU A N 1
ATOM 564 C CA . LEU A 1 72 ? 2.551 2.638 3.541 1.00 79.06 72 LEU A CA 1
ATOM 565 C C . LEU A 1 72 ? 3.293 2.300 2.259 1.00 79.06 72 LEU A C 1
ATOM 567 O O . LEU A 1 72 ? 3.315 3.068 1.294 1.00 79.06 72 LEU A O 1
ATOM 571 N N . VAL A 1 73 ? 3.865 1.101 2.245 1.00 80.94 73 VAL A N 1
ATOM 572 C CA . VAL A 1 73 ? 4.526 0.536 1.075 1.00 80.94 73 VAL A CA 1
ATOM 573 C C . VAL A 1 73 ? 3.929 -0.829 0.771 1.00 80.94 73 VAL A C 1
ATOM 575 O O . VAL A 1 73 ? 3.841 -1.699 1.637 1.00 80.94 73 VAL A O 1
ATOM 578 N N . GLY A 1 74 ? 3.505 -1.007 -0.476 1.00 77.75 74 GLY A N 1
ATOM 579 C CA . GLY A 1 74 ? 3.006 -2.250 -1.037 1.00 77.75 74 GLY A CA 1
ATOM 580 C C . GLY A 1 74 ? 4.004 -2.873 -2.010 1.00 77.75 74 GLY A C 1
ATOM 581 O O . GLY A 1 74 ? 4.568 -2.189 -2.863 1.00 77.75 74 GLY A O 1
ATOM 582 N N . PHE A 1 75 ? 4.181 -4.187 -1.924 1.00 74.75 75 PHE A N 1
ATOM 583 C CA . PHE A 1 75 ? 4.961 -4.962 -2.886 1.00 74.75 75 PHE A CA 1
ATOM 584 C C . PHE A 1 75 ? 4.096 -6.053 -3.502 1.00 74.75 75 PHE A C 1
ATOM 586 O O . PHE A 1 75 ? 3.427 -6.798 -2.780 1.00 74.75 75 PHE A O 1
ATOM 593 N N . PHE A 1 76 ? 4.148 -6.178 -4.826 1.00 71.81 76 PHE A N 1
ATOM 594 C CA . PHE A 1 76 ? 3.666 -7.375 -5.500 1.00 71.81 76 PHE A CA 1
ATOM 595 C C . PHE A 1 76 ? 4.593 -8.540 -5.134 1.00 71.81 76 PHE A C 1
ATOM 597 O O . PHE A 1 76 ? 5.815 -8.434 -5.207 1.00 71.81 76 PHE A O 1
ATOM 604 N N . ASN A 1 77 ? 4.012 -9.640 -4.680 1.00 64.69 77 ASN A N 1
ATOM 605 C CA . ASN A 1 77 ? 4.709 -10.875 -4.386 1.00 64.69 77 ASN A CA 1
ATOM 606 C C . ASN A 1 77 ? 4.483 -11.841 -5.552 1.00 64.69 77 ASN A C 1
ATOM 608 O O . ASN A 1 77 ? 3.340 -12.194 -5.849 1.00 64.69 77 ASN A O 1
ATOM 612 N N . ASP A 1 78 ? 5.576 -12.304 -6.159 1.00 55.25 78 ASP A N 1
ATOM 613 C CA . ASP A 1 78 ? 5.578 -13.269 -7.269 1.00 55.25 78 ASP A CA 1
ATOM 614 C C . ASP A 1 78 ? 5.024 -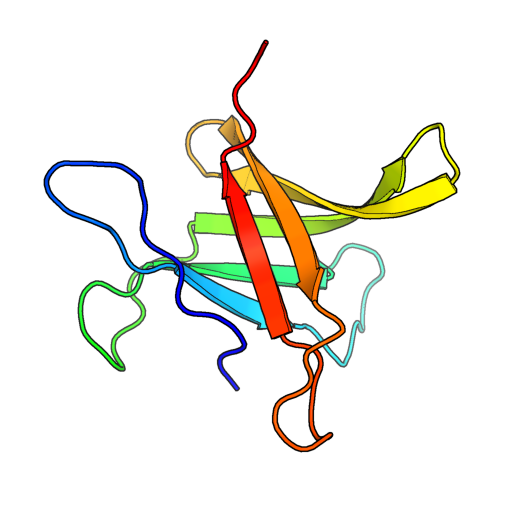14.648 -6.892 1.00 55.25 78 ASP A C 1
ATOM 616 O O . ASP A 1 78 ? 4.771 -15.479 -7.765 1.00 55.25 78 ASP A O 1
ATOM 620 N N . LYS A 1 79 ? 4.774 -14.912 -5.600 1.00 49.69 79 LYS A N 1
ATOM 621 C CA . LYS A 1 79 ? 4.047 -16.107 -5.150 1.00 49.69 79 LYS A CA 1
ATOM 622 C C . LYS A 1 79 ? 2.558 -15.990 -5.482 1.00 49.69 79 LYS A C 1
ATOM 624 O O . LYS A 1 79 ? 1.704 -15.872 -4.605 1.00 49.69 79 LYS A O 1
ATOM 629 N N . THR A 1 80 ? 2.254 -16.062 -6.769 1.00 51.84 80 THR A N 1
ATOM 630 C CA . THR A 1 80 ? 0.942 -16.430 -7.283 1.00 51.84 80 THR A CA 1
ATOM 631 C C . THR A 1 80 ? 0.635 -17.849 -6.799 1.00 51.84 80 THR A C 1
ATOM 633 O O . THR A 1 80 ? 1.087 -18.835 -7.372 1.00 51.84 80 THR A O 1
ATOM 636 N N . GLN A 1 81 ? -0.130 -17.997 -5.715 1.00 45.25 81 GLN A N 1
ATOM 637 C CA . GLN A 1 81 ? -0.782 -19.280 -5.451 1.00 45.25 81 GLN A CA 1
ATOM 638 C C . GLN A 1 81 ? -1.785 -19.512 -6.593 1.00 45.25 81 GLN A C 1
ATOM 640 O O . GLN A 1 81 ? -2.854 -18.909 -6.622 1.00 45.25 81 GLN A O 1
ATOM 645 N N . ASN A 1 82 ? -1.404 -20.344 -7.565 1.00 47.31 82 ASN A N 1
ATOM 646 C CA . ASN A 1 82 ? -2.220 -20.785 -8.703 1.00 47.31 82 ASN A CA 1
ATOM 647 C C . ASN A 1 82 ? -2.628 -19.706 -9.727 1.00 47.31 82 ASN A C 1
ATOM 649 O O . ASN A 1 82 ? -3.714 -19.762 -10.300 1.00 47.31 82 ASN A O 1
ATOM 653 N N . GLY A 1 83 ? -1.733 -18.754 -10.009 1.00 46.50 83 GLY A N 1
ATOM 654 C CA . GLY A 1 83 ? -1.661 -18.109 -11.329 1.00 46.50 83 GLY A CA 1
ATOM 655 C C . GLY A 1 83 ? -2.816 -17.204 -11.768 1.00 46.50 83 GLY A C 1
ATOM 656 O O . GLY A 1 83 ? -2.873 -16.870 -12.947 1.00 46.50 83 GLY A O 1
ATOM 657 N N . LYS A 1 84 ? -3.728 -16.784 -10.882 1.00 50.59 84 LYS A N 1
ATOM 658 C CA . LYS A 1 84 ? -4.841 -15.916 -11.305 1.00 50.59 84 LYS A CA 1
ATOM 659 C C . LYS A 1 84 ? -4.592 -14.421 -11.087 1.00 50.59 84 LYS A C 1
ATOM 661 O O . LYS A 1 84 ? -4.975 -13.651 -11.956 1.00 50.59 84 LYS A O 1
ATOM 666 N N . TYR A 1 85 ? -3.923 -14.007 -10.001 1.00 52.81 85 TYR A N 1
ATOM 667 C CA . TYR A 1 85 ? -3.645 -12.586 -9.708 1.00 52.81 85 TYR A CA 1
ATOM 668 C C . TYR A 1 85 ? -2.418 -12.409 -8.793 1.00 52.81 85 TYR A C 1
ATOM 670 O O . TYR A 1 85 ? -2.175 -13.279 -7.951 1.00 52.81 85 TYR A O 1
ATOM 678 N N . PRO A 1 86 ? -1.659 -11.302 -8.911 1.00 57.62 86 PRO A N 1
ATOM 679 C CA . PRO A 1 86 ? -0.515 -11.036 -8.045 1.00 57.62 86 PRO A CA 1
ATOM 680 C C . PRO A 1 86 ? -0.974 -10.750 -6.606 1.00 57.62 86 PRO A C 1
ATOM 682 O O . PRO A 1 86 ? -1.905 -9.976 -6.378 1.00 57.62 86 PRO A O 1
ATOM 685 N N . ALA A 1 87 ? -0.326 -11.377 -5.622 1.00 62.41 87 ALA A N 1
ATOM 686 C CA . ALA A 1 87 ? -0.580 -11.099 -4.210 1.00 62.41 87 ALA A CA 1
ATOM 687 C C . ALA A 1 87 ? 0.162 -9.823 -3.806 1.00 62.41 87 ALA A C 1
ATOM 689 O O . ALA A 1 87 ? 1.338 -9.684 -4.122 1.00 62.41 87 ALA A O 1
ATOM 690 N N . ILE A 1 88 ? -0.480 -8.905 -3.085 1.00 67.38 88 ILE A N 1
ATOM 691 C CA . ILE A 1 88 ? 0.164 -7.655 -2.652 1.00 67.38 88 ILE A CA 1
ATOM 692 C C . ILE A 1 88 ? 0.362 -7.702 -1.155 1.00 67.38 88 ILE A C 1
ATOM 694 O O . ILE A 1 88 ? -0.550 -8.072 -0.430 1.00 67.38 88 ILE A O 1
ATOM 698 N N . ARG A 1 89 ? 1.541 -7.323 -0.675 1.00 70.81 89 ARG A N 1
ATOM 699 C CA . ARG A 1 89 ? 1.805 -7.169 0.754 1.00 70.81 89 ARG A CA 1
ATOM 700 C C . ARG A 1 89 ? 2.042 -5.703 1.062 1.00 70.81 89 ARG A C 1
ATOM 702 O O . ARG A 1 89 ? 2.987 -5.130 0.530 1.00 70.81 89 ARG A O 1
ATOM 709 N N . VAL A 1 90 ? 1.177 -5.128 1.894 1.00 69.38 90 VAL A N 1
ATOM 710 C CA . VAL A 1 90 ? 1.259 -3.735 2.350 1.00 69.38 90 VAL A CA 1
ATOM 711 C C . VAL A 1 90 ? 1.749 -3.705 3.792 1.00 69.38 90 VAL A C 1
ATOM 713 O O . VAL A 1 90 ? 1.261 -4.478 4.621 1.00 69.38 90 VAL A O 1
ATOM 716 N N . TYR A 1 91 ? 2.697 -2.816 4.071 1.00 72.12 91 TYR A N 1
ATOM 717 C CA . TYR A 1 91 ? 3.292 -2.602 5.386 1.00 72.12 91 TYR A CA 1
ATOM 718 C C . TYR A 1 91 ? 3.434 -1.111 5.663 1.00 72.12 91 TYR A C 1
ATOM 720 O O . TYR A 1 91 ? 3.636 -0.328 4.732 1.00 72.12 91 TYR A O 1
ATOM 728 N N . TYR A 1 92 ? 3.398 -0.738 6.939 1.00 72.25 92 TYR A N 1
ATOM 729 C CA . TYR A 1 92 ? 3.914 0.556 7.360 1.00 72.25 92 TYR A CA 1
ATOM 730 C C . TYR A 1 92 ? 5.424 0.587 7.137 1.00 72.25 92 TYR A C 1
ATOM 732 O O . TYR A 1 92 ? 6.140 -0.338 7.523 1.00 72.25 92 TYR A O 1
ATOM 740 N N . SER A 1 93 ? 5.902 1.630 6.467 1.00 72.00 93 SER A N 1
ATOM 741 C CA . SER A 1 93 ? 7.330 1.898 6.392 1.00 72.00 93 SER A CA 1
ATOM 742 C C . SER A 1 93 ? 7.733 2.541 7.706 1.00 72.00 93 SER A C 1
ATOM 744 O O . SER A 1 93 ? 7.263 3.635 8.008 1.00 72.00 93 SER A O 1
ATOM 746 N N . GLU A 1 94 ? 8.624 1.903 8.462 1.00 60.56 94 GLU A N 1
ATOM 747 C CA . GLU A 1 94 ? 9.275 2.575 9.585 1.00 60.56 94 GLU A CA 1
ATOM 748 C C . GLU A 1 94 ? 9.953 3.842 9.050 1.00 60.56 94 GLU A C 1
ATOM 750 O O . GLU A 1 94 ? 10.789 3.787 8.138 1.00 60.56 94 GLU A O 1
ATOM 755 N N . SER A 1 95 ? 9.531 4.999 9.559 1.00 44.41 95 SER A N 1
ATOM 756 C CA . SER A 1 95 ? 10.259 6.247 9.361 1.00 44.41 95 SER A CA 1
ATOM 757 C C . SER A 1 95 ? 11.592 6.096 10.089 1.00 44.41 95 SER A C 1
ATOM 759 O O . SER A 1 95 ? 11.622 6.103 11.317 1.00 44.41 95 SER A O 1
ATOM 761 N N . LYS A 1 96 ? 12.669 5.882 9.330 1.00 36.88 96 LYS A N 1
ATOM 762 C CA . LYS A 1 96 ? 14.037 6.056 9.825 1.00 36.88 96 LYS A CA 1
ATOM 763 C C . LYS A 1 96 ? 14.354 7.529 10.021 1.00 36.88 96 LYS A C 1
ATOM 765 O O . LYS A 1 96 ? 13.892 8.331 9.176 1.00 36.88 96 LYS A O 1
#

Secondary structure (DSSP, 8-state):
-----EE-SSSS-PEEEEEE-SS-SSTTS-SEEEEEEEETTEEEEEEEEEEEEE-TTS-EEEEEEBTT--EEEEEEES--TTSSS-EEEEEEPP--

pLDDT: mean 70.39, std 12.85, range [36.88, 89.12]